Protein AF-A0A7C4VLM0-F1 (afdb_monomer)

Nearest PDB structures (foldseek):
  3idu-assembly2_B  TM=8.669E-01  e=9.031E-07  Pyrococcus furiosus
  3idu-assembly1_A  TM=8.177E-01  e=2.620E-06  Pyrococcus furiosus
  5ow3-assembly1_C-3  TM=7.613E-01  e=3.244E-04  Arabidopsis thaliana
  6s6z-assembly1_A  TM=7.940E-01  e=7.303E-04  Thermotoga maritima MSB8
  6ncw-assembly1_A  TM=6.729E-01  e=5.019E-03  Eisenbergiella tayi

Radius of gyration: 24.94 Å; Cα contacts (8 Å, |Δi|>4): 341; chains: 1; bounding box: 67×34×84 Å

Sequence (151 aa):
MNANYTLKAVFKSLVHDIAIIRIISPAVINQGSNLSINVTIENQGDFKEIFNLTVYLNTTPIEIKTISLESGALTTLNFIWNTTGFAEGKYVLSAWIAPVLEETEILDNKKSISMEIVTISFEGPFYWRSIEYWVVQFGRKRRAICLVSNY

Foldseek 3Di:
DDDDDDDDDDDDDFAWDKFFPDKDWDQEDEAQDKTKIKTKMFGQTQAWDWWKKWKDWANHTFDIDIDIAGHGDMDIDIDIGGRYPPDWDKIKIKIAIDDDPRHDPRPRNMDIDMHTYWHWDWPDWDDDPNWTWIWIDTHPDDTDIDTDDDD

Mean predicted aligned error: 8.73 Å

Structure (mmCIF, N/CA/C/O backbone):
data_AF-A0A7C4VLM0-F1
#
_entry.id   AF-A0A7C4VLM0-F1
#
loop_
_atom_site.group_PDB
_atom_site.id
_atom_site.type_symbol
_atom_site.label_atom_id
_atom_site.label_alt_id
_atom_site.label_comp_id
_atom_site.label_asym_id
_atom_site.label_entity_id
_atom_site.label_seq_id
_atom_site.pdbx_PDB_ins_code
_atom_site.Cartn_x
_atom_site.Cartn_y
_atom_site.Cartn_z
_atom_site.occupancy
_atom_site.B_iso_or_equiv
_atom_site.auth_seq_id
_atom_site.auth_comp_id
_atom_site.auth_asym_id
_atom_site.auth_atom_id
_atom_site.pdbx_PDB_model_num
ATOM 1 N N . MET A 1 1 ? 50.100 -22.817 -36.902 1.00 44.78 1 MET A N 1
ATOM 2 C CA . MET A 1 1 ? 49.194 -23.184 -35.794 1.00 44.78 1 MET A CA 1
ATOM 3 C C . MET A 1 1 ? 48.183 -22.062 -35.684 1.00 44.78 1 MET A C 1
ATOM 5 O O . MET A 1 1 ? 48.571 -20.969 -35.299 1.00 44.78 1 MET A O 1
ATOM 9 N N . ASN A 1 2 ? 46.942 -22.287 -36.108 1.00 49.34 2 ASN A N 1
ATOM 10 C CA . ASN A 1 2 ? 45.917 -21.244 -36.096 1.00 49.34 2 ASN A CA 1
ATOM 11 C C . ASN A 1 2 ? 45.058 -21.484 -34.858 1.00 49.34 2 ASN A C 1
ATOM 13 O O . ASN A 1 2 ? 44.352 -22.488 -34.783 1.00 49.34 2 ASN A O 1
ATOM 17 N N . ALA A 1 3 ? 45.198 -20.620 -33.856 1.00 59.59 3 ALA A N 1
ATOM 18 C CA . ALA A 1 3 ? 44.355 -20.670 -32.674 1.00 59.59 3 ALA A CA 1
ATOM 19 C C . ALA A 1 3 ? 42.939 -20.231 -33.072 1.00 59.59 3 ALA A C 1
ATOM 21 O O . ALA A 1 3 ? 42.726 -19.091 -33.480 1.00 59.59 3 ALA A O 1
ATOM 22 N N . ASN A 1 4 ? 41.981 -21.151 -32.982 1.00 62.91 4 ASN A N 1
ATOM 23 C CA . ASN A 1 4 ? 40.568 -20.828 -33.112 1.00 62.91 4 ASN A CA 1
ATOM 24 C C . ASN A 1 4 ? 40.095 -20.228 -31.787 1.00 62.91 4 ASN A C 1
ATOM 26 O O . ASN A 1 4 ? 40.040 -20.923 -30.774 1.00 62.91 4 ASN A O 1
ATOM 30 N N . TYR A 1 5 ? 39.747 -18.944 -31.799 1.00 69.94 5 TYR A N 1
ATOM 31 C CA . TYR A 1 5 ? 39.105 -18.281 -30.670 1.00 69.94 5 TYR A CA 1
ATOM 32 C C . TYR A 1 5 ? 37.591 -18.319 -30.870 1.00 69.94 5 TYR A C 1
ATOM 34 O O . TYR A 1 5 ? 37.068 -17.763 -31.833 1.00 69.94 5 TYR A O 1
ATOM 42 N N . THR A 1 6 ? 36.871 -18.972 -29.962 1.00 67.50 6 THR A N 1
ATOM 43 C CA . THR A 1 6 ? 35.408 -18.899 -29.908 1.00 67.50 6 THR A CA 1
ATOM 44 C C . THR A 1 6 ? 34.998 -17.680 -29.094 1.00 67.50 6 THR A C 1
ATOM 46 O O . THR A 1 6 ? 35.240 -17.625 -27.888 1.00 67.50 6 THR A O 1
ATOM 49 N N . LEU A 1 7 ? 34.370 -16.704 -29.747 1.00 71.25 7 LEU A N 1
ATOM 50 C CA . LEU A 1 7 ? 33.780 -15.544 -29.087 1.00 71.25 7 LEU A CA 1
ATOM 51 C C . LEU A 1 7 ? 32.445 -15.957 -28.457 1.00 71.25 7 LEU A C 1
ATOM 53 O O . LEU A 1 7 ? 31.522 -16.370 -29.157 1.00 71.25 7 LEU A O 1
ATOM 57 N N . LYS A 1 8 ? 32.339 -15.859 -27.131 1.00 75.94 8 LYS A N 1
ATOM 58 C CA . LYS A 1 8 ? 31.080 -16.058 -26.409 1.00 75.94 8 LYS A CA 1
ATOM 59 C C . LYS A 1 8 ? 30.443 -14.691 -26.171 1.00 75.94 8 LYS A C 1
ATOM 61 O O . LYS A 1 8 ? 30.877 -13.960 -25.287 1.00 75.94 8 LYS A O 1
ATOM 66 N N . ALA A 1 9 ? 29.437 -14.343 -26.968 1.00 76.12 9 ALA A N 1
ATOM 67 C CA . ALA A 1 9 ? 28.595 -13.187 -26.683 1.00 76.12 9 ALA A CA 1
ATOM 68 C C . ALA A 1 9 ? 27.600 -13.553 -25.572 1.00 76.12 9 ALA A C 1
ATOM 70 O O . ALA A 1 9 ? 26.929 -14.582 -25.651 1.00 76.12 9 ALA A O 1
ATOM 71 N N . VAL A 1 10 ? 27.524 -12.726 -24.530 1.00 78.69 10 VAL A N 1
ATOM 72 C CA . VAL A 1 10 ? 26.489 -12.803 -23.492 1.00 78.69 10 VAL A CA 1
ATOM 73 C C . VAL A 1 10 ? 25.613 -11.570 -23.663 1.00 78.69 10 VAL A C 1
ATOM 75 O O . VAL A 1 10 ? 26.093 -10.452 -23.498 1.00 78.69 10 VAL A O 1
ATOM 78 N N . PHE A 1 11 ? 24.351 -11.768 -24.031 1.00 79.06 11 PHE A N 1
ATOM 79 C CA . PHE A 1 11 ? 23.376 -10.685 -24.131 1.00 79.06 11 PHE A CA 1
ATOM 80 C C . PHE A 1 11 ? 22.641 -10.574 -22.794 1.00 79.06 11 PHE A C 1
ATOM 82 O O . PHE A 1 11 ? 22.027 -11.544 -22.349 1.00 79.06 11 PHE A O 1
ATOM 89 N N . LYS A 1 12 ? 22.731 -9.411 -22.140 1.00 85.31 12 LYS A N 1
ATOM 90 C CA . LYS A 1 12 ? 21.884 -9.077 -20.991 1.00 85.31 12 LYS A CA 1
ATOM 91 C C . LYS A 1 12 ? 20.545 -8.584 -21.542 1.00 85.31 12 LYS A C 1
ATOM 93 O O . LYS A 1 12 ? 20.535 -7.614 -22.297 1.00 85.31 12 LYS A O 1
ATOM 98 N N . SER A 1 13 ? 19.448 -9.251 -21.191 1.00 88.44 13 SER A N 1
ATOM 99 C CA . SER A 1 13 ? 18.110 -8.706 -21.440 1.00 88.44 13 SER A CA 1
ATOM 100 C C . SER A 1 13 ? 17.868 -7.573 -20.456 1.00 88.44 13 SER A C 1
ATOM 102 O O . SER A 1 13 ? 18.118 -7.759 -19.266 1.00 88.44 13 SER A O 1
ATOM 104 N N . LEU A 1 14 ? 17.421 -6.424 -20.953 1.00 93.62 14 LEU A N 1
ATOM 105 C CA . LEU A 1 14 ? 16.955 -5.342 -20.095 1.00 93.62 14 LEU A CA 1
ATOM 106 C C . LEU A 1 14 ? 15.504 -5.614 -19.713 1.00 93.62 14 LEU A C 1
ATOM 108 O O . LEU A 1 14 ? 14.754 -6.143 -20.538 1.00 93.62 14 LEU A O 1
ATOM 112 N N . VAL A 1 15 ? 15.136 -5.294 -18.478 1.00 95.62 15 VAL A N 1
ATOM 113 C CA . VAL A 1 15 ? 13.798 -5.581 -17.945 1.00 95.62 15 VAL A CA 1
ATOM 114 C C . VAL A 1 15 ? 13.169 -4.349 -17.306 1.00 95.62 15 VAL A C 1
ATOM 116 O O . VAL A 1 15 ? 13.864 -3.484 -16.771 1.00 95.62 15 VAL A O 1
ATOM 119 N N . HIS A 1 16 ? 11.844 -4.283 -17.373 1.00 97.06 16 HIS A N 1
ATOM 120 C CA . HIS A 1 16 ? 11.019 -3.345 -16.621 1.00 97.06 16 HIS A CA 1
ATOM 121 C C . HIS A 1 16 ? 10.471 -4.068 -15.391 1.00 97.06 16 HIS A C 1
ATOM 123 O O . HIS A 1 16 ? 9.967 -5.182 -15.542 1.00 97.06 16 HIS A O 1
ATOM 129 N N . ASP A 1 17 ? 10.599 -3.460 -14.210 1.00 97.81 17 ASP A N 1
ATOM 130 C CA . ASP A 1 17 ? 10.179 -4.074 -12.944 1.00 97.81 17 ASP A CA 1
ATOM 131 C C . ASP A 1 17 ? 10.038 -3.018 -11.827 1.00 97.81 17 ASP A C 1
ATOM 133 O O . ASP A 1 17 ? 11.012 -2.362 -11.436 1.00 97.81 17 ASP A O 1
ATOM 137 N N . ILE A 1 18 ? 8.810 -2.842 -11.332 1.00 98.25 18 ILE A N 1
ATOM 138 C CA . ILE A 1 18 ? 8.438 -1.985 -10.209 1.00 98.25 18 ILE A CA 1
ATOM 139 C C . ILE A 1 18 ? 7.779 -2.812 -9.103 1.00 98.25 18 ILE A C 1
ATOM 141 O O . ILE A 1 18 ? 6.609 -3.194 -9.176 1.00 98.25 18 ILE A O 1
ATOM 145 N N . ALA A 1 19 ? 8.474 -2.893 -7.972 1.00 98.25 19 ALA A N 1
ATOM 146 C CA . ALA A 1 19 ? 8.070 -3.700 -6.835 1.00 98.25 19 ALA A CA 1
ATOM 147 C C . ALA A 1 19 ? 7.606 -2.852 -5.639 1.00 98.25 19 ALA A C 1
ATOM 149 O O . ALA A 1 19 ? 8.236 -1.867 -5.230 1.00 98.25 19 ALA A O 1
ATOM 150 N N . ILE A 1 20 ? 6.527 -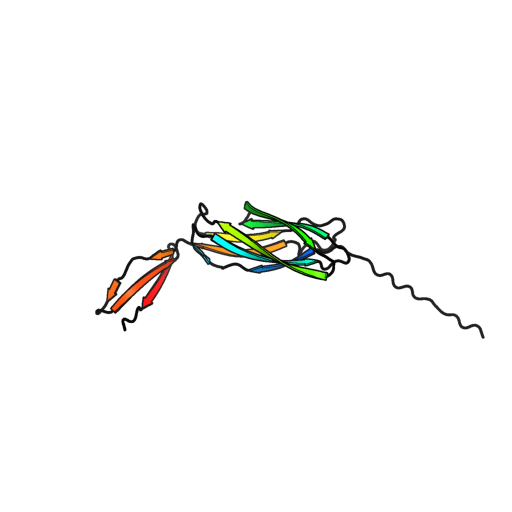3.281 -4.975 1.00 98.56 20 ILE A N 1
ATOM 151 C CA . ILE A 1 20 ? 6.116 -2.753 -3.668 1.00 98.56 20 ILE A CA 1
ATOM 152 C C . ILE A 1 20 ? 6.791 -3.559 -2.556 1.00 98.56 20 ILE A C 1
ATOM 154 O O . ILE A 1 20 ? 6.362 -4.647 -2.159 1.00 98.56 20 ILE A O 1
ATOM 158 N N . ILE A 1 21 ? 7.814 -2.966 -1.948 1.00 98.38 21 ILE A N 1
ATOM 159 C CA . ILE A 1 21 ? 8.643 -3.629 -0.940 1.00 98.38 21 ILE A CA 1
ATOM 160 C C . ILE A 1 21 ? 7.932 -3.754 0.405 1.00 98.38 21 ILE A C 1
ATOM 162 O O . ILE A 1 21 ? 7.989 -4.811 1.038 1.00 98.38 21 ILE A O 1
ATOM 166 N N . ARG A 1 22 ? 7.242 -2.712 0.882 1.00 97.94 22 ARG A N 1
ATOM 167 C CA . ARG A 1 22 ? 6.485 -2.786 2.148 1.00 97.94 22 ARG A CA 1
ATOM 168 C C . ARG A 1 22 ? 5.418 -1.706 2.264 1.00 97.94 22 ARG A C 1
ATOM 170 O O . ARG A 1 22 ? 5.536 -0.635 1.680 1.00 97.94 22 ARG A O 1
ATOM 177 N N . ILE A 1 23 ? 4.438 -1.983 3.117 1.00 98.38 23 ILE A N 1
ATOM 178 C CA . ILE A 1 23 ? 3.490 -1.000 3.640 1.00 98.38 23 ILE A CA 1
ATOM 179 C C . ILE A 1 23 ? 3.676 -0.961 5.158 1.00 98.38 23 ILE A C 1
ATOM 181 O O . ILE A 1 23 ? 3.703 -2.010 5.802 1.00 98.38 23 ILE A O 1
ATOM 185 N N . ILE A 1 24 ? 3.817 0.235 5.724 1.00 97.75 24 ILE A N 1
ATOM 186 C CA . ILE A 1 24 ? 3.879 0.475 7.165 1.00 97.75 24 ILE A CA 1
ATOM 187 C C . ILE A 1 24 ? 2.693 1.357 7.550 1.00 97.75 24 ILE A C 1
ATOM 189 O O . ILE A 1 24 ? 2.583 2.496 7.096 1.00 97.75 24 ILE A O 1
ATOM 193 N N . SER A 1 25 ? 1.837 0.837 8.425 1.00 95.81 25 SER A N 1
ATOM 194 C CA . SER A 1 25 ? 0.769 1.584 9.086 1.00 95.81 25 SER A CA 1
ATOM 195 C C . SER A 1 25 ? 0.507 1.008 10.485 1.00 95.81 25 SER A C 1
ATOM 197 O O . SER A 1 25 ? 0.822 -0.158 10.743 1.00 95.81 25 SER A O 1
ATOM 199 N N . PRO A 1 26 ? -0.103 1.782 11.396 1.00 92.44 26 PRO A N 1
ATOM 200 C CA . PRO A 1 26 ? -0.723 1.247 12.603 1.00 92.44 26 PRO A CA 1
ATOM 201 C C . PRO A 1 26 ? -1.702 0.106 12.292 1.00 92.44 26 PRO A C 1
ATOM 203 O O . PRO A 1 26 ? -2.490 0.192 11.350 1.00 92.44 26 PRO A O 1
ATOM 206 N N . ALA A 1 27 ? -1.666 -0.953 13.106 1.00 90.75 27 ALA A N 1
ATOM 207 C CA . ALA A 1 27 ? -2.575 -2.095 12.976 1.00 90.75 27 ALA A CA 1
ATOM 208 C C . ALA A 1 27 ? -3.989 -1.791 13.500 1.00 90.75 27 ALA A C 1
ATOM 210 O O . ALA A 1 27 ? -4.957 -2.403 13.057 1.00 90.75 27 ALA A O 1
ATOM 211 N N . VAL A 1 28 ? -4.106 -0.854 14.443 1.00 89.94 28 VAL A N 1
ATOM 212 C CA . VAL A 1 28 ? -5.373 -0.399 15.024 1.00 89.94 28 VAL A CA 1
ATOM 213 C C . VAL A 1 28 ? -5.392 1.124 14.980 1.00 89.94 28 VAL A C 1
ATOM 215 O O . VAL A 1 28 ? -4.424 1.755 15.406 1.00 89.94 28 VAL A O 1
ATOM 218 N N . ILE A 1 29 ? -6.474 1.707 14.467 1.00 90.69 29 ILE A N 1
ATOM 219 C CA . ILE A 1 29 ? -6.640 3.157 14.338 1.00 90.69 29 ILE A CA 1
ATOM 220 C C . ILE A 1 29 ? -7.966 3.612 14.942 1.00 90.69 29 ILE A C 1
ATOM 222 O O . ILE A 1 29 ? -8.964 2.892 14.888 1.00 90.69 29 ILE A O 1
ATOM 226 N N . ASN A 1 30 ? -7.972 4.817 15.512 1.00 89.75 30 ASN A N 1
ATOM 227 C CA . ASN A 1 30 ? -9.195 5.426 16.010 1.00 89.75 30 ASN A CA 1
ATOM 228 C C . ASN A 1 30 ? 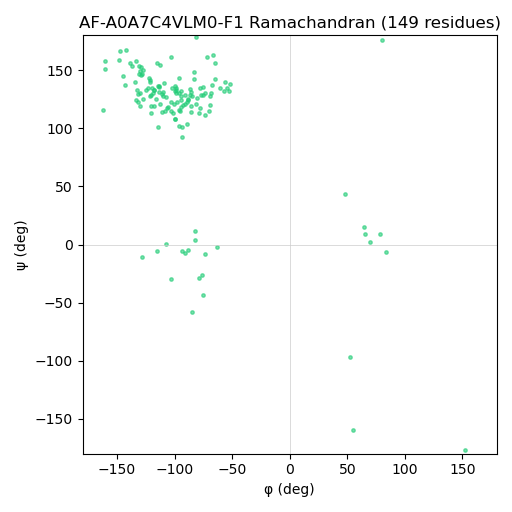-10.021 5.998 14.852 1.00 89.75 30 ASN A C 1
ATOM 230 O O . ASN A 1 30 ? -9.478 6.705 13.998 1.00 89.75 30 ASN A O 1
ATOM 234 N N . GLN A 1 31 ? -11.325 5.745 14.855 1.00 92.75 31 GLN A N 1
ATOM 235 C CA . GLN A 1 31 ? -12.259 6.380 13.931 1.00 92.75 31 GLN A CA 1
ATOM 236 C C . GLN A 1 31 ? -12.170 7.914 14.040 1.00 92.75 31 GLN A C 1
ATOM 238 O O . GLN A 1 31 ? -12.047 8.468 15.132 1.00 92.75 31 GLN A O 1
ATOM 243 N N . GLY A 1 32 ? -12.232 8.610 12.903 1.00 91.06 32 GLY A N 1
ATOM 244 C CA . GLY A 1 32 ? -12.203 10.078 12.853 1.00 91.06 32 GLY A CA 1
ATOM 245 C C . GLY A 1 32 ? -10.815 10.707 13.021 1.00 91.06 32 GLY A C 1
ATOM 246 O O . GLY A 1 32 ? -10.708 11.922 13.158 1.00 91.06 32 GLY A O 1
ATOM 247 N N . SER A 1 33 ? -9.752 9.900 13.008 1.00 90.56 33 SER A N 1
ATOM 248 C CA . SER A 1 33 ? -8.364 10.373 13.055 1.00 90.56 33 SER A CA 1
ATOM 249 C C . SER A 1 33 ? -7.678 10.316 11.686 1.00 90.56 33 SER A C 1
ATOM 251 O O . SER A 1 33 ? -8.116 9.595 10.782 1.00 90.56 33 SER A O 1
ATOM 253 N N . ASN A 1 34 ? -6.584 11.070 11.546 1.00 93.94 34 ASN A N 1
ATOM 254 C CA . ASN A 1 34 ? -5.716 11.014 10.374 1.00 93.94 34 ASN A CA 1
ATOM 255 C C . ASN A 1 34 ? -4.641 9.940 10.571 1.00 93.94 34 ASN A C 1
ATOM 257 O O . ASN A 1 34 ? -3.871 9.985 11.532 1.00 93.94 34 ASN A O 1
ATOM 261 N N . LEU A 1 35 ? -4.571 9.000 9.634 1.00 94.06 35 LEU A N 1
ATOM 262 C CA . LEU A 1 35 ? -3.597 7.923 9.585 1.00 94.06 35 LEU A CA 1
ATOM 263 C C . LEU A 1 35 ? -2.460 8.265 8.624 1.00 94.06 35 LEU A C 1
ATOM 265 O O . LEU A 1 35 ? -2.711 8.682 7.498 1.00 94.06 35 LEU A O 1
ATOM 269 N N . SER A 1 36 ? -1.224 8.023 9.056 1.00 96.44 36 SER A N 1
ATOM 270 C CA . SER A 1 36 ? -0.035 8.058 8.200 1.00 96.44 36 SER A CA 1
ATOM 271 C C . SER A 1 36 ? 0.283 6.647 7.698 1.00 96.44 36 SER A C 1
ATOM 273 O O . SER A 1 36 ? 0.416 5.718 8.501 1.00 96.44 36 SER A O 1
ATOM 275 N N . ILE A 1 37 ? 0.370 6.483 6.379 1.00 97.94 37 ILE A N 1
ATOM 276 C CA . ILE A 1 37 ? 0.664 5.221 5.695 1.00 97.94 37 ILE A CA 1
ATOM 277 C C . ILE A 1 37 ? 1.930 5.423 4.870 1.00 97.94 37 ILE A C 1
ATOM 279 O O . ILE A 1 37 ? 1.945 6.218 3.934 1.00 97.94 37 ILE A O 1
ATOM 283 N N . ASN A 1 38 ? 2.972 4.653 5.168 1.00 98.38 38 ASN A N 1
ATOM 284 C CA . ASN A 1 38 ? 4.217 4.686 4.410 1.00 98.38 38 ASN A CA 1
ATOM 285 C C . ASN A 1 38 ? 4.296 3.478 3.478 1.00 98.38 38 ASN A C 1
ATOM 287 O O . ASN A 1 38 ? 4.260 2.336 3.937 1.00 98.38 38 ASN A O 1
ATOM 291 N N . VAL A 1 39 ? 4.445 3.725 2.181 1.00 98.56 39 VAL A N 1
ATOM 292 C CA . VAL A 1 39 ? 4.638 2.684 1.168 1.00 98.56 39 VAL A CA 1
ATOM 293 C C . VAL A 1 39 ? 6.042 2.813 0.602 1.00 98.56 39 VAL A C 1
ATOM 295 O O . VAL A 1 39 ? 6.397 3.862 0.069 1.00 98.56 39 VAL A O 1
ATOM 298 N N . THR A 1 40 ? 6.841 1.758 0.729 1.00 98.56 40 THR A N 1
ATOM 299 C CA . THR A 1 40 ? 8.166 1.682 0.109 1.00 98.56 40 THR A CA 1
ATOM 300 C C . THR A 1 40 ? 8.059 0.931 -1.203 1.00 98.56 40 THR A C 1
ATOM 302 O O . THR A 1 40 ? 7.512 -0.173 -1.240 1.00 98.56 40 THR A O 1
ATOM 305 N N . ILE A 1 41 ? 8.619 1.530 -2.241 1.00 98.31 41 ILE A N 1
ATOM 306 C CA . ILE A 1 41 ? 8.646 1.029 -3.609 1.00 98.31 41 ILE A CA 1
ATOM 307 C C . ILE A 1 41 ? 10.086 1.028 -4.112 1.00 98.31 41 ILE A C 1
ATOM 309 O O . ILE A 1 41 ? 10.893 1.864 -3.693 1.00 98.31 41 ILE A O 1
ATOM 313 N N . GLU A 1 42 ? 10.393 0.101 -5.002 1.00 98.44 42 GLU A N 1
ATOM 314 C CA . GLU A 1 42 ? 11.702 -0.053 -5.625 1.00 98.44 42 GLU A CA 1
ATOM 315 C C . GLU A 1 42 ? 11.518 -0.258 -7.125 1.00 98.44 42 GLU A C 1
ATOM 317 O O . GLU A 1 42 ? 10.591 -0.944 -7.548 1.00 98.44 42 GLU A O 1
ATOM 322 N N . ASN A 1 43 ? 12.389 0.360 -7.915 1.00 98.31 43 ASN A N 1
ATOM 323 C CA . ASN A 1 43 ? 12.523 0.041 -9.326 1.00 98.31 43 ASN A CA 1
ATOM 324 C C . ASN A 1 43 ? 13.634 -0.999 -9.470 1.00 98.31 43 ASN A C 1
ATOM 326 O O . ASN A 1 43 ? 14.811 -0.657 -9.370 1.00 98.31 43 ASN A O 1
ATOM 330 N N . GLN A 1 44 ? 13.250 -2.260 -9.643 1.00 97.62 44 GLN A N 1
ATOM 331 C CA . GLN A 1 44 ? 14.166 -3.393 -9.787 1.00 97.62 44 GLN A CA 1
ATOM 332 C C . GLN A 1 44 ? 14.577 -3.618 -11.254 1.00 97.62 44 GLN A C 1
ATOM 334 O O . GLN A 1 44 ? 15.467 -4.422 -11.534 1.00 97.62 44 GLN A O 1
ATOM 339 N N . GLY A 1 45 ? 13.992 -2.847 -12.178 1.00 96.56 45 GLY A N 1
ATOM 340 C CA . GLY A 1 45 ? 14.297 -2.871 -13.601 1.00 96.56 45 GLY A CA 1
ATOM 341 C C . GLY A 1 45 ? 15.532 -2.060 -14.002 1.00 96.56 45 GLY A C 1
ATOM 342 O O . GLY A 1 45 ? 16.186 -1.387 -13.203 1.00 96.56 45 GLY A O 1
ATOM 343 N N . ASP A 1 46 ? 15.843 -2.101 -15.297 1.00 96.88 46 ASP A N 1
ATOM 344 C CA . ASP A 1 46 ? 16.997 -1.439 -15.918 1.00 96.88 46 ASP A CA 1
ATOM 345 C C . ASP A 1 46 ? 16.678 -0.037 -16.475 1.00 96.88 46 ASP A C 1
ATOM 347 O O . ASP A 1 46 ? 17.576 0.677 -16.932 1.00 96.88 46 ASP A O 1
ATOM 351 N N . PHE A 1 47 ? 15.408 0.371 -16.448 1.00 97.25 47 PHE A N 1
ATOM 352 C CA . PHE A 1 47 ? 14.934 1.629 -17.020 1.00 97.25 47 PHE A CA 1
ATOM 353 C C . PHE A 1 47 ? 14.399 2.572 -15.952 1.00 97.25 47 PHE A C 1
ATOM 355 O O . PHE A 1 47 ? 13.986 2.161 -14.874 1.00 97.25 47 PHE A O 1
ATOM 362 N N . LYS A 1 48 ? 14.402 3.869 -16.256 1.00 97.88 48 LYS A N 1
ATOM 363 C CA . LYS A 1 48 ? 13.666 4.854 -15.468 1.00 97.88 48 LYS A CA 1
ATOM 364 C C . LYS A 1 48 ? 12.181 4.732 -15.780 1.00 97.88 48 LYS A C 1
ATOM 366 O O . LYS A 1 48 ? 11.794 4.873 -16.937 1.00 97.88 48 LYS A O 1
ATOM 371 N N . GLU A 1 49 ? 11.366 4.622 -14.739 1.00 98.12 49 GLU A N 1
ATOM 372 C CA . GLU A 1 49 ? 9.920 4.468 -14.877 1.00 98.12 49 GLU A CA 1
ATOM 373 C C . GLU A 1 49 ? 9.143 5.676 -14.364 1.00 98.12 49 GLU A C 1
ATOM 375 O O . GLU A 1 49 ? 9.602 6.430 -13.496 1.00 98.12 49 GLU A O 1
ATOM 380 N N . ILE A 1 50 ? 7.937 5.847 -14.909 1.00 97.75 50 ILE A N 1
ATOM 381 C CA . ILE A 1 50 ? 6.926 6.787 -14.425 1.00 97.75 50 ILE A CA 1
ATOM 382 C C . ILE A 1 50 ? 5.615 6.023 -14.278 1.00 97.75 50 ILE A C 1
ATOM 384 O O . ILE A 1 50 ? 5.075 5.515 -15.256 1.00 97.75 50 ILE A O 1
ATOM 388 N N . PHE A 1 51 ? 5.086 5.965 -13.060 1.00 97.50 51 PHE A N 1
ATOM 389 C CA . PHE A 1 51 ? 3.919 5.143 -12.744 1.00 97.50 51 PHE A CA 1
ATOM 390 C C . PHE A 1 51 ? 3.045 5.774 -11.660 1.00 97.50 51 PHE A C 1
ATOM 392 O O . PHE A 1 51 ? 3.439 6.712 -10.962 1.00 97.50 51 PHE A O 1
ATOM 399 N N . ASN A 1 52 ? 1.831 5.237 -11.524 1.00 97.94 52 ASN A N 1
ATOM 400 C CA . ASN A 1 52 ? 0.857 5.651 -10.521 1.00 97.94 52 ASN A CA 1
ATOM 401 C C . ASN A 1 52 ? 0.766 4.602 -9.414 1.00 97.94 52 ASN A C 1
ATOM 403 O O . ASN A 1 52 ? 0.340 3.474 -9.654 1.00 97.94 52 ASN A O 1
ATOM 407 N N . LEU A 1 53 ? 1.097 5.004 -8.190 1.00 98.19 53 LEU A N 1
ATOM 408 C CA . LEU A 1 53 ? 0.838 4.225 -6.989 1.00 98.19 53 LEU A CA 1
ATOM 409 C C . LEU A 1 53 ? -0.528 4.614 -6.425 1.00 98.19 53 LEU A C 1
ATOM 411 O O . LEU A 1 53 ? -0.740 5.769 -6.056 1.00 98.19 53 LEU A O 1
ATOM 415 N N . THR A 1 54 ? -1.430 3.643 -6.311 1.00 98.38 54 THR A N 1
ATOM 416 C CA . THR A 1 54 ? -2.730 3.828 -5.658 1.00 98.38 54 THR A CA 1
ATOM 417 C C . THR A 1 54 ? -2.784 3.046 -4.356 1.00 98.38 54 THR A C 1
ATOM 419 O O . THR A 1 54 ? -2.499 1.847 -4.328 1.00 98.38 54 THR A O 1
ATOM 422 N N . VAL A 1 55 ? -3.186 3.715 -3.277 1.00 98.19 55 VAL A N 1
ATOM 423 C CA . VAL A 1 55 ? -3.481 3.065 -1.997 1.00 98.19 55 VAL A CA 1
ATOM 424 C C . VAL A 1 55 ? -4.991 2.886 -1.875 1.00 98.19 55 VAL A C 1
ATOM 426 O O . VAL A 1 55 ? -5.753 3.821 -2.1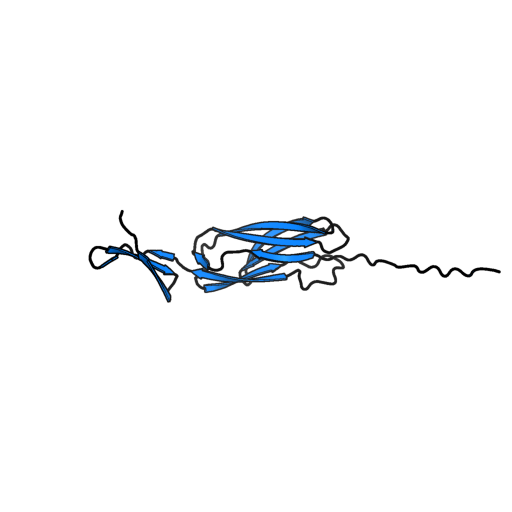06 1.00 98.19 55 VAL A O 1
ATOM 429 N N . TYR A 1 56 ? -5.424 1.688 -1.498 1.00 97.88 56 TYR A N 1
ATOM 430 C CA . TYR A 1 56 ? -6.822 1.310 -1.334 1.00 97.88 56 TYR A CA 1
ATOM 431 C C . TYR A 1 56 ? -7.097 0.812 0.080 1.00 97.88 56 TYR A C 1
ATOM 433 O O . TYR A 1 56 ? -6.310 0.052 0.647 1.00 97.88 56 TYR A O 1
ATOM 441 N N . LEU A 1 57 ? -8.276 1.147 0.596 1.00 96.56 57 LEU A N 1
ATOM 442 C CA . LEU A 1 57 ? -8.891 0.463 1.725 1.00 96.56 57 LEU A CA 1
ATOM 443 C C . LEU A 1 57 ? -9.974 -0.484 1.203 1.00 96.56 57 LEU A C 1
ATOM 445 O O . LEU A 1 57 ? -11.001 -0.039 0.693 1.00 96.56 57 LEU A O 1
ATOM 449 N N . ASN A 1 58 ? -9.764 -1.791 1.340 1.00 95.94 58 ASN A N 1
ATOM 450 C CA . ASN A 1 58 ? -10.523 -2.840 0.662 1.00 95.94 58 ASN A CA 1
ATOM 451 C C . ASN A 1 58 ? -10.550 -2.593 -0.857 1.00 95.94 58 ASN A C 1
ATOM 453 O O . ASN A 1 58 ? -9.600 -2.933 -1.555 1.00 95.94 58 ASN A O 1
ATOM 457 N N . THR A 1 59 ? -11.624 -1.980 -1.355 1.00 95.00 59 THR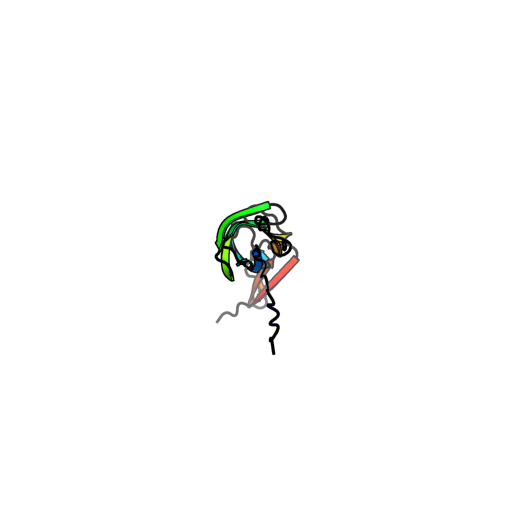 A N 1
ATOM 458 C CA . THR A 1 59 ? -11.830 -1.616 -2.764 1.00 95.00 59 THR A CA 1
ATOM 459 C C . THR A 1 59 ? -11.912 -0.104 -2.988 1.00 95.00 59 THR A C 1
ATOM 461 O O . THR A 1 59 ? -11.974 0.336 -4.132 1.00 95.00 59 THR A O 1
ATOM 464 N N . THR A 1 60 ? -11.909 0.704 -1.925 1.00 95.31 60 THR A N 1
ATOM 465 C CA . THR A 1 60 ? -12.053 2.161 -2.002 1.00 95.31 60 THR A CA 1
ATOM 466 C C . THR A 1 60 ? -10.681 2.818 -2.159 1.00 95.31 60 THR A C 1
ATOM 468 O O . THR A 1 60 ? -9.832 2.618 -1.287 1.00 95.31 60 THR A O 1
ATOM 471 N N . PRO A 1 61 ? -10.430 3.607 -3.220 1.00 96.38 61 PRO A N 1
ATOM 472 C CA . PRO A 1 61 ? -9.174 4.337 -3.364 1.00 96.38 61 PRO A CA 1
ATOM 473 C C . PRO A 1 61 ? -9.079 5.440 -2.304 1.00 96.38 61 PRO A C 1
ATOM 475 O O . PRO A 1 61 ? -10.012 6.220 -2.123 1.00 96.38 61 PRO A O 1
ATOM 478 N N . ILE A 1 62 ? -7.949 5.491 -1.602 1.00 96.00 62 ILE A N 1
ATOM 479 C CA . ILE A 1 62 ? -7.615 6.547 -0.641 1.00 96.00 62 ILE A CA 1
ATOM 480 C C . ILE A 1 62 ? -6.992 7.723 -1.390 1.00 96.00 62 ILE A C 1
ATOM 482 O O . ILE A 1 62 ? -7.485 8.844 -1.322 1.00 96.00 62 ILE A O 1
ATOM 486 N N . GLU A 1 63 ? -5.894 7.462 -2.097 1.00 97.06 63 GLU A N 1
ATOM 487 C CA . GLU A 1 63 ? -5.105 8.479 -2.785 1.00 97.06 63 GLU A CA 1
ATOM 488 C C . GLU A 1 63 ? -4.247 7.811 -3.869 1.00 97.06 63 GLU A C 1
ATOM 490 O O . GLU A 1 63 ? -3.864 6.640 -3.756 1.00 97.06 63 GLU A O 1
ATOM 495 N N . ILE A 1 64 ? -3.953 8.575 -4.921 1.00 97.56 64 ILE A N 1
ATOM 496 C CA . ILE A 1 64 ? -3.081 8.186 -6.030 1.00 97.56 64 ILE A CA 1
ATOM 497 C C . ILE A 1 64 ? -1.912 9.166 -6.070 1.00 97.56 64 ILE A C 1
ATOM 499 O O . ILE A 1 64 ? -2.119 10.377 -6.005 1.00 97.56 64 ILE A O 1
ATOM 503 N N . LYS A 1 65 ? -0.689 8.652 -6.218 1.00 98.06 65 LYS A N 1
ATOM 504 C CA . LYS A 1 65 ? 0.510 9.463 -6.451 1.00 98.06 65 LYS A CA 1
ATOM 505 C C . LYS A 1 65 ? 1.225 9.000 -7.707 1.00 98.06 65 LYS A C 1
ATOM 507 O O . LYS A 1 65 ? 1.455 7.807 -7.881 1.00 98.06 65 LYS A O 1
ATOM 512 N N . THR A 1 66 ? 1.597 9.954 -8.551 1.00 97.88 66 THR A N 1
ATOM 513 C CA . THR A 1 66 ? 2.463 9.723 -9.711 1.00 97.88 66 THR A CA 1
ATOM 514 C C . THR A 1 66 ? 3.910 9.927 -9.297 1.00 97.88 66 THR A C 1
ATOM 516 O O . THR A 1 66 ? 4.243 10.953 -8.701 1.00 97.88 66 THR A O 1
ATOM 519 N N . ILE A 1 67 ? 4.767 8.954 -9.592 1.00 96.56 67 ILE A N 1
ATOM 520 C CA . ILE A 1 67 ? 6.178 8.952 -9.197 1.00 96.56 67 ILE A CA 1
ATOM 521 C C . ILE A 1 67 ? 7.032 8.638 -10.412 1.00 96.56 67 ILE A C 1
ATOM 523 O O . ILE A 1 67 ? 6.626 7.865 -11.276 1.00 96.56 67 ILE A O 1
ATOM 527 N N . SER A 1 68 ? 8.223 9.232 -10.453 1.00 97.75 68 SER A N 1
ATOM 528 C CA . SER A 1 68 ? 9.290 8.801 -11.344 1.00 97.75 68 SER A CA 1
ATOM 529 C C . SER A 1 68 ? 10.445 8.252 -10.521 1.00 97.75 68 SER A C 1
ATOM 531 O O . SER A 1 68 ? 10.856 8.893 -9.550 1.00 97.75 68 SER A O 1
ATOM 533 N N . LEU A 1 69 ? 10.944 7.076 -10.891 1.00 98.00 69 LEU A N 1
ATOM 534 C CA . LEU A 1 69 ? 11.981 6.373 -10.145 1.00 98.00 69 LEU A CA 1
ATOM 535 C C . LEU A 1 69 ? 13.059 5.878 -11.112 1.00 98.00 69 LEU A C 1
ATOM 537 O O . LEU A 1 69 ? 12.759 5.189 -12.086 1.00 98.00 69 LEU A O 1
ATOM 541 N N . GLU A 1 70 ? 14.309 6.266 -10.858 1.00 98.50 70 GLU A N 1
ATOM 542 C CA . GLU A 1 70 ? 15.466 5.774 -11.617 1.00 98.50 70 GLU A CA 1
ATOM 543 C C . GLU A 1 70 ? 15.656 4.265 -11.390 1.00 98.50 70 GLU A C 1
ATOM 545 O O . GLU A 1 70 ? 15.227 3.733 -10.364 1.00 98.50 70 GLU A O 1
ATOM 550 N N . SER A 1 71 ? 16.311 3.585 -12.331 1.00 97.94 71 SER A N 1
ATOM 551 C CA . SER A 1 71 ? 16.660 2.164 -12.200 1.00 97.94 71 SER A CA 1
ATOM 552 C C . SER A 1 71 ? 17.454 1.902 -10.914 1.00 97.94 71 SER A C 1
ATOM 554 O O . SER A 1 71 ? 18.360 2.662 -10.559 1.00 97.94 71 SER A O 1
ATOM 556 N N . GLY A 1 72 ? 17.083 0.843 -10.193 1.00 96.94 72 GLY A N 1
ATOM 557 C CA . GLY A 1 72 ? 17.686 0.445 -8.919 1.00 96.94 72 GLY A CA 1
ATOM 558 C C . GLY A 1 72 ? 17.384 1.378 -7.742 1.00 96.94 72 GLY A C 1
ATOM 559 O O . GLY A 1 72 ? 17.916 1.173 -6.649 1.00 96.94 72 GLY A O 1
ATOM 560 N N . ALA A 1 73 ? 16.584 2.434 -7.930 1.00 98.38 73 ALA A N 1
ATOM 561 C CA . ALA A 1 73 ? 16.265 3.365 -6.857 1.00 98.38 73 ALA A CA 1
ATOM 562 C C . ALA A 1 73 ? 15.108 2.855 -5.987 1.00 98.38 73 ALA A C 1
ATOM 564 O O . ALA A 1 73 ? 14.162 2.224 -6.456 1.00 98.38 73 ALA A O 1
ATOM 565 N N . LEU A 1 74 ? 15.160 3.215 -4.703 1.00 97.94 74 LEU A N 1
ATOM 566 C CA . LEU A 1 74 ? 14.147 2.901 -3.701 1.00 97.94 74 LEU A CA 1
ATOM 567 C C . LEU A 1 74 ? 13.646 4.197 -3.069 1.00 97.94 74 LEU A C 1
ATOM 569 O O . LEU A 1 74 ? 14.432 5.069 -2.696 1.00 97.94 74 LEU A O 1
ATOM 573 N N . THR A 1 75 ? 12.330 4.324 -2.917 1.00 98.25 75 THR A N 1
ATOM 574 C CA . THR A 1 75 ? 11.719 5.486 -2.265 1.00 98.25 75 THR A CA 1
ATOM 575 C C . THR A 1 75 ? 10.574 5.078 -1.349 1.00 98.25 75 THR A C 1
ATOM 577 O O . THR A 1 75 ? 9.988 4.006 -1.485 1.00 98.25 75 THR A O 1
ATOM 580 N N . THR A 1 76 ? 10.270 5.926 -0.369 1.00 98.31 76 THR A N 1
ATOM 581 C CA . THR A 1 76 ? 9.131 5.742 0.535 1.00 98.31 76 THR A CA 1
ATOM 582 C C . THR A 1 76 ? 8.208 6.940 0.443 1.00 98.31 76 THR A C 1
ATOM 584 O O . THR A 1 76 ? 8.629 8.083 0.606 1.00 98.31 76 THR A O 1
ATOM 587 N N . LEU A 1 77 ? 6.933 6.661 0.204 1.00 98.00 77 LEU A N 1
ATOM 588 C CA . LEU A 1 77 ? 5.892 7.660 0.041 1.00 98.00 77 LEU A CA 1
ATOM 589 C C . LEU A 1 77 ? 4.958 7.615 1.236 1.00 98.00 77 LEU A C 1
ATOM 591 O O . LEU A 1 77 ? 4.481 6.549 1.619 1.00 98.00 77 LEU A O 1
ATOM 595 N N . ASN A 1 78 ? 4.692 8.790 1.792 1.00 97.88 78 ASN A N 1
ATOM 596 C CA . ASN A 1 78 ? 3.740 8.961 2.875 1.00 97.88 78 ASN A CA 1
ATOM 597 C C . ASN A 1 78 ? 2.367 9.353 2.316 1.00 97.88 78 ASN A C 1
ATOM 59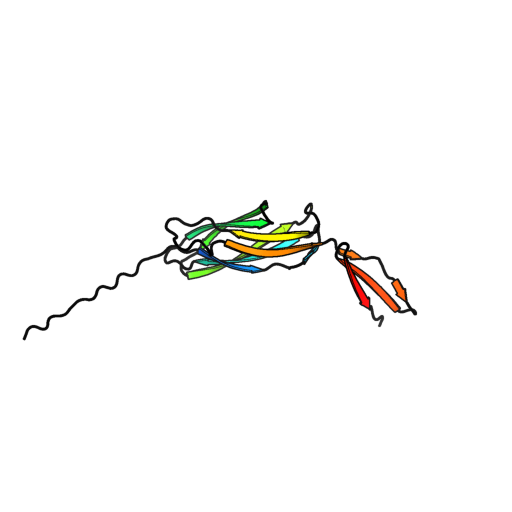9 O O . ASN A 1 78 ? 2.278 10.283 1.512 1.00 97.88 78 ASN A O 1
ATOM 603 N N . PHE A 1 79 ? 1.315 8.685 2.769 1.00 97.56 79 PHE A N 1
ATOM 604 C CA . PHE A 1 79 ? -0.085 8.968 2.478 1.00 97.56 79 PHE A CA 1
ATOM 605 C C . PHE A 1 79 ? -0.806 9.317 3.777 1.00 97.56 79 PHE A C 1
ATOM 607 O O . PHE A 1 79 ? -0.669 8.606 4.774 1.00 97.56 79 PHE A O 1
ATOM 614 N N . ILE A 1 80 ? -1.584 10.401 3.764 1.00 96.31 80 ILE A N 1
ATOM 615 C CA . ILE A 1 80 ? -2.361 10.835 4.928 1.00 96.31 80 ILE A CA 1
ATOM 616 C C . ILE A 1 80 ? -3.831 10.561 4.642 1.00 96.31 80 ILE A C 1
ATOM 618 O O . ILE A 1 80 ? -4.423 11.173 3.758 1.00 96.31 80 ILE A O 1
ATOM 622 N N . TRP A 1 81 ? -4.428 9.662 5.415 1.00 95.50 81 TRP A N 1
ATOM 623 C CA . TRP A 1 81 ? -5.812 9.246 5.230 1.00 95.50 81 TRP A CA 1
ATOM 624 C C . TRP A 1 81 ? -6.682 9.623 6.427 1.00 95.50 81 TRP A C 1
ATOM 626 O O . TRP A 1 81 ? -6.394 9.238 7.557 1.00 95.50 81 TRP A O 1
ATOM 636 N N . ASN A 1 82 ? -7.775 10.347 6.181 1.00 95.44 82 ASN A N 1
ATOM 637 C CA . ASN A 1 82 ? -8.775 10.640 7.202 1.00 95.44 82 ASN A CA 1
ATOM 638 C C . ASN A 1 82 ? -9.800 9.496 7.302 1.00 95.44 82 ASN A C 1
ATOM 640 O O . ASN A 1 82 ? -10.533 9.218 6.355 1.00 95.44 82 ASN A O 1
ATOM 644 N N . THR A 1 83 ? -9.881 8.874 8.478 1.00 94.56 83 THR A N 1
ATOM 645 C CA . THR A 1 83 ? -10.784 7.745 8.771 1.00 94.56 83 THR A CA 1
ATOM 646 C C . THR A 1 83 ? -12.218 8.162 9.124 1.00 94.56 83 THR A C 1
ATOM 648 O O . THR A 1 83 ? -13.049 7.321 9.473 1.00 94.56 83 THR A O 1
ATOM 651 N N . THR A 1 84 ? -12.542 9.456 9.061 1.00 93.56 84 THR A N 1
ATOM 652 C CA . THR A 1 84 ? -13.898 9.967 9.308 1.00 93.56 84 THR A CA 1
ATOM 653 C C . THR A 1 84 ? -14.901 9.315 8.355 1.00 93.56 84 THR A C 1
ATOM 655 O O . THR A 1 84 ? -14.679 9.251 7.150 1.00 93.56 84 THR A O 1
ATOM 658 N N . GLY A 1 85 ? -16.021 8.833 8.897 1.00 90.31 85 GLY A N 1
ATOM 659 C CA . GLY A 1 85 ? -17.095 8.210 8.116 1.00 90.31 85 GLY A CA 1
ATOM 660 C C . GLY A 1 85 ? -16.890 6.726 7.791 1.00 90.31 85 GLY A C 1
ATOM 661 O O . GLY A 1 85 ? -17.822 6.091 7.303 1.00 90.31 85 GLY A O 1
ATOM 662 N N . PHE A 1 86 ? -15.731 6.139 8.106 1.00 92.56 86 PHE A N 1
ATOM 663 C CA . PHE A 1 86 ? -15.523 4.692 8.003 1.00 92.56 86 PHE A CA 1
ATOM 664 C C . PHE A 1 86 ? -15.993 3.994 9.278 1.00 92.56 86 PHE A C 1
ATOM 666 O O . PHE A 1 86 ? -15.658 4.430 10.375 1.00 92.56 86 PHE A O 1
ATOM 673 N N . ALA A 1 87 ? -16.782 2.927 9.146 1.00 92.81 87 ALA A N 1
ATOM 674 C CA . ALA A 1 87 ? -17.289 2.158 10.282 1.00 92.81 87 ALA A CA 1
ATOM 675 C C . ALA A 1 87 ? -16.169 1.423 11.043 1.00 92.81 87 ALA A C 1
ATOM 677 O O . ALA A 1 87 ? -15.073 1.210 10.531 1.00 92.81 87 ALA A O 1
ATOM 678 N N . GLU A 1 88 ? -16.459 0.994 12.271 1.00 91.56 88 GLU A N 1
ATOM 679 C CA . GLU A 1 88 ? -15.570 0.079 12.986 1.00 91.56 88 GLU A CA 1
ATOM 680 C C . GLU A 1 88 ? -15.503 -1.279 12.283 1.00 91.56 88 GLU A C 1
ATOM 682 O O . GLU A 1 88 ? -16.516 -1.809 11.817 1.00 91.56 88 GLU A O 1
ATOM 687 N N . GLY A 1 89 ? -14.319 -1.884 12.266 1.00 91.88 89 GLY A N 1
ATOM 688 C CA . GLY A 1 89 ? -14.144 -3.214 11.705 1.00 91.88 89 GLY A CA 1
ATOM 689 C C . GLY A 1 89 ? -12.749 -3.481 11.174 1.00 91.88 89 GLY A C 1
ATOM 690 O O . GLY A 1 89 ? -11.842 -2.655 11.270 1.00 91.88 89 GLY A O 1
ATOM 691 N N . LYS A 1 90 ? -12.589 -4.675 10.604 1.00 94.94 90 LYS A N 1
ATOM 692 C CA . LYS A 1 90 ? -11.353 -5.100 9.950 1.00 94.94 90 LYS A CA 1
ATOM 693 C C . LYS A 1 90 ? -11.351 -4.657 8.496 1.00 94.94 90 LYS A C 1
ATOM 695 O O . LYS A 1 90 ? -12.320 -4.886 7.774 1.00 94.94 90 LYS A O 1
ATOM 700 N N . TYR A 1 91 ? -10.230 -4.096 8.078 1.00 96.25 91 TYR A N 1
ATOM 701 C CA . TYR A 1 91 ? -9.993 -3.616 6.729 1.00 96.25 91 TYR A CA 1
ATOM 702 C C . TYR A 1 91 ? -8.687 -4.186 6.187 1.00 96.25 91 TYR A C 1
ATOM 704 O O . TYR A 1 91 ? -7.753 -4.487 6.935 1.00 96.25 91 TYR A O 1
ATOM 712 N N . VAL A 1 92 ? -8.623 -4.317 4.869 1.00 97.94 92 VAL A N 1
ATOM 713 C CA . VAL A 1 92 ? -7.407 -4.647 4.134 1.00 97.94 92 VAL A CA 1
ATOM 714 C C . VAL A 1 92 ? -6.892 -3.363 3.508 1.00 97.94 92 VAL A C 1
ATOM 716 O O . VAL A 1 92 ? -7.542 -2.788 2.641 1.00 97.94 92 VAL A O 1
ATOM 719 N N . LEU A 1 93 ? -5.724 -2.909 3.941 1.00 98.12 93 LEU A N 1
ATOM 720 C CA . LEU A 1 93 ? -5.022 -1.818 3.285 1.00 98.12 93 LEU A CA 1
ATOM 721 C C . LEU A 1 93 ? -4.147 -2.417 2.188 1.00 98.12 93 LEU A C 1
ATOM 723 O O . LEU A 1 93 ? -3.341 -3.306 2.461 1.00 98.12 93 LEU A O 1
ATOM 727 N N . SER A 1 94 ? -4.299 -1.949 0.955 1.00 98.19 94 SER A N 1
ATOM 728 C CA . SER A 1 94 ? -3.498 -2.424 -0.169 1.00 98.19 94 SER A CA 1
ATOM 729 C C . SER A 1 94 ? -2.873 -1.275 -0.937 1.00 98.19 94 SER A C 1
ATOM 731 O O . SER A 1 94 ? -3.446 -0.198 -1.048 1.00 98.19 94 SER A O 1
ATOM 733 N N . ALA A 1 95 ? -1.674 -1.513 -1.442 1.00 98.50 95 ALA A N 1
ATOM 734 C CA . ALA A 1 95 ? -0.988 -0.629 -2.360 1.00 98.50 95 ALA A CA 1
ATOM 735 C C . ALA A 1 95 ? -0.873 -1.366 -3.692 1.00 98.50 95 ALA A C 1
ATOM 737 O O . ALA A 1 95 ? -0.605 -2.572 -3.706 1.00 98.50 95 ALA A O 1
ATOM 738 N N . T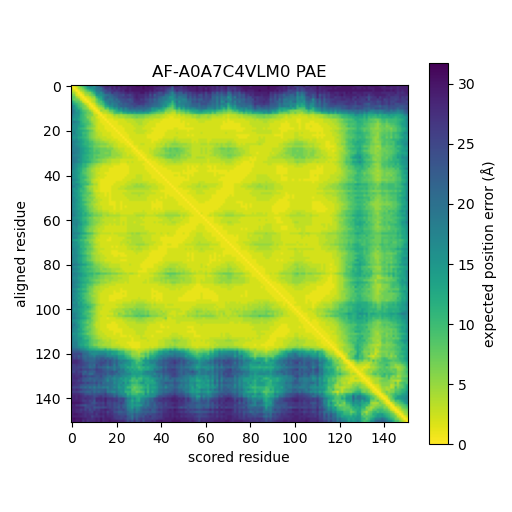RP A 1 96 ? -1.133 -0.659 -4.783 1.00 98.44 96 TRP A N 1
ATOM 739 C CA . TRP A 1 96 ? -1.142 -1.233 -6.117 1.00 98.44 96 TRP A CA 1
ATOM 740 C C . TRP A 1 96 ? -0.579 -0.251 -7.137 1.00 98.44 96 TRP A C 1
ATOM 742 O O . TRP A 1 96 ? -0.905 0.940 -7.116 1.00 98.44 96 TRP A O 1
ATOM 752 N N . ILE A 1 97 ? 0.243 -0.786 -8.027 1.00 98.06 97 ILE A N 1
ATOM 753 C CA . ILE A 1 97 ? 0.820 -0.107 -9.178 1.00 98.06 97 ILE A CA 1
ATOM 754 C C . ILE A 1 97 ? 0.312 -0.848 -10.415 1.00 98.06 97 ILE A C 1
ATOM 756 O O . ILE A 1 97 ? 0.275 -2.079 -10.448 1.00 98.06 97 ILE A O 1
ATOM 760 N N . ALA A 1 98 ? -0.164 -0.097 -11.404 1.00 96.00 98 ALA A N 1
ATOM 761 C CA . ALA A 1 98 ? -0.493 -0.687 -12.695 1.00 96.00 98 ALA A CA 1
ATOM 762 C C . ALA A 1 98 ? 0.807 -1.146 -13.369 1.00 96.00 98 ALA A C 1
ATOM 764 O O . ALA A 1 98 ? 1.755 -0.359 -13.339 1.00 96.00 98 ALA A O 1
ATOM 765 N N . PRO A 1 99 ? 0.847 -2.343 -13.987 1.00 95.00 99 PRO A N 1
ATOM 766 C CA . PRO A 1 99 ? 2.052 -2.805 -14.653 1.00 95.00 99 PRO A CA 1
ATOM 767 C C . PRO A 1 99 ? 2.575 -1.774 -15.648 1.00 95.00 99 PRO A C 1
ATOM 769 O O . PRO A 1 99 ? 1.791 -1.227 -16.437 1.00 95.00 99 PRO A O 1
ATOM 772 N N . VAL A 1 100 ? 3.875 -1.495 -15.594 1.00 95.25 100 VAL A N 1
ATOM 773 C CA . VAL A 1 100 ? 4.509 -0.652 -16.610 1.00 95.25 100 VAL A CA 1
ATOM 774 C C . VAL A 1 100 ? 4.603 -1.431 -17.925 1.00 95.25 100 VAL A C 1
ATOM 776 O O . VAL A 1 100 ? 4.426 -2.652 -17.974 1.00 95.25 100 VAL A O 1
ATOM 779 N N . LEU A 1 101 ? 4.786 -0.720 -19.037 1.00 93.94 101 LEU A N 1
ATOM 780 C CA . LEU A 1 101 ? 4.833 -1.366 -20.347 1.00 93.94 101 LEU A CA 1
ATOM 781 C C . LEU A 1 101 ? 5.996 -2.371 -20.384 1.00 93.94 101 LEU A C 1
ATOM 783 O O . LEU A 1 101 ? 7.093 -2.043 -19.954 1.00 93.94 101 LEU A O 1
ATOM 787 N N . GLU A 1 102 ? 5.739 -3.575 -20.900 1.00 93.56 102 GLU A N 1
ATOM 788 C CA . GLU A 1 102 ? 6.731 -4.662 -21.021 1.00 93.56 102 GLU A CA 1
ATOM 789 C C . GLU A 1 102 ? 7.261 -5.241 -19.694 1.00 93.56 102 GLU A C 1
ATOM 791 O O . GLU A 1 102 ? 8.138 -6.103 -19.708 1.00 93.56 102 GLU A O 1
ATOM 796 N N . GLU A 1 103 ? 6.677 -4.869 -18.554 1.00 95.12 103 GLU A N 1
ATOM 797 C CA . GLU A 1 103 ? 6.925 -5.543 -17.280 1.00 95.12 103 GLU A CA 1
ATOM 798 C C . GLU A 1 103 ? 6.322 -6.952 -17.280 1.00 95.12 103 GLU A C 1
ATOM 800 O O . GLU A 1 103 ? 5.142 -7.160 -17.584 1.00 95.12 103 GLU A O 1
ATOM 805 N N . THR A 1 104 ? 7.145 -7.942 -16.939 1.00 92.12 104 THR A N 1
ATOM 806 C CA . THR A 1 104 ? 6.740 -9.355 -16.892 1.00 92.12 104 THR A CA 1
ATOM 807 C C . THR A 1 104 ? 6.513 -9.862 -15.474 1.00 92.12 104 THR A C 1
ATOM 809 O O . THR A 1 104 ? 5.690 -10.757 -15.266 1.00 92.12 104 THR A O 1
ATOM 812 N N . GLU A 1 105 ? 7.225 -9.303 -14.498 1.00 93.31 105 GLU A N 1
ATOM 813 C CA . GLU A 1 105 ? 7.072 -9.628 -13.082 1.00 93.31 105 GLU A CA 1
ATOM 814 C C . GLU A 1 105 ? 6.086 -8.630 -12.471 1.00 93.31 105 GLU A C 1
ATOM 816 O O . GLU A 1 105 ? 6.454 -7.531 -12.116 1.00 93.31 105 GLU A O 1
ATOM 821 N N . ILE A 1 106 ? 4.794 -8.987 -12.448 1.00 96.44 106 ILE A N 1
ATOM 822 C CA . ILE A 1 106 ? 3.710 -8.059 -12.051 1.00 96.44 106 ILE A CA 1
ATOM 823 C C . ILE A 1 106 ? 3.093 -8.365 -10.676 1.00 96.44 106 ILE A C 1
ATOM 825 O O . ILE A 1 106 ? 2.086 -7.772 -10.272 1.00 96.44 106 ILE A O 1
ATOM 829 N N . LEU A 1 107 ? 3.590 -9.402 -9.998 1.00 96.88 107 LEU A N 1
ATOM 830 C CA . LEU A 1 107 ? 2.974 -9.925 -8.773 1.00 96.88 107 LEU A CA 1
ATOM 831 C C . LEU A 1 107 ? 3.309 -9.080 -7.541 1.00 96.88 107 LEU A C 1
ATOM 833 O O . LEU A 1 107 ? 2.517 -9.024 -6.598 1.00 96.88 107 LEU A O 1
ATOM 837 N N . ASP A 1 108 ? 4.462 -8.431 -7.544 1.00 97.38 108 ASP A N 1
ATOM 838 C CA . ASP A 1 108 ? 4.980 -7.555 -6.498 1.00 97.38 108 ASP A CA 1
ATOM 839 C C . ASP A 1 108 ? 4.600 -6.081 -6.689 1.00 97.38 108 ASP A C 1
ATOM 841 O O . ASP A 1 108 ? 4.693 -5.304 -5.735 1.00 97.38 108 ASP A O 1
ATOM 845 N N . ASN A 1 109 ? 3.985 -5.718 -7.816 1.00 98.06 109 ASN A N 1
ATOM 846 C CA . ASN A 1 109 ? 3.270 -4.448 -8.013 1.00 98.06 109 ASN A CA 1
ATOM 847 C C . ASN A 1 109 ? 2.047 -4.306 -7.089 1.00 98.06 109 ASN A C 1
ATOM 849 O O . ASN A 1 109 ? 1.347 -3.288 -7.109 1.00 98.06 109 ASN A O 1
ATOM 853 N N . LYS A 1 110 ? 1.742 -5.323 -6.271 1.00 97.94 110 LYS A N 1
ATOM 854 C CA . LYS A 1 110 ? 0.670 -5.297 -5.279 1.00 97.94 110 LYS A CA 1
ATOM 855 C C . LYS A 1 110 ? 1.134 -5.817 -3.926 1.00 97.94 110 LYS A C 1
ATOM 857 O O . LYS A 1 110 ? 1.659 -6.918 -3.800 1.00 97.94 110 LYS A O 1
ATOM 862 N N . LYS A 1 111 ? 0.797 -5.081 -2.865 1.00 98.38 111 LYS A N 1
ATOM 863 C CA . LYS A 1 111 ? 0.979 -5.545 -1.482 1.00 98.38 111 LYS A CA 1
ATOM 864 C C . LYS A 1 111 ? -0.226 -5.216 -0.622 1.00 98.38 111 LYS A C 1
ATOM 866 O O . LYS A 1 111 ? -0.985 -4.295 -0.918 1.00 98.38 111 LYS A O 1
ATOM 871 N N . SER A 1 112 ? -0.461 -5.997 0.428 1.00 98.00 112 SER A N 1
ATOM 872 C CA . SER A 1 112 ? -1.604 -5.796 1.322 1.00 98.00 112 SER A CA 1
ATOM 873 C C . SER A 1 112 ? -1.262 -6.133 2.766 1.00 98.00 112 SER A C 1
ATOM 875 O O . SER A 1 112 ? -0.497 -7.058 3.029 1.00 98.00 112 SER A O 1
ATOM 877 N N . ILE A 1 113 ? -1.853 -5.387 3.694 1.00 97.94 113 ILE A N 1
ATOM 878 C CA . ILE A 1 113 ? -1.782 -5.609 5.139 1.00 97.94 113 ILE A CA 1
ATOM 879 C C . ILE A 1 113 ? -3.185 -5.499 5.746 1.00 97.94 113 ILE A C 1
ATOM 881 O O . ILE A 1 113 ? -4.084 -4.897 5.162 1.00 97.94 113 ILE A O 1
ATOM 885 N N . SER A 1 114 ? -3.393 -6.102 6.915 1.00 96.56 114 SER A N 1
ATOM 886 C CA . SER A 1 114 ? -4.657 -5.994 7.653 1.00 96.56 114 SER A CA 1
ATOM 887 C C . SER A 1 114 ? -4.576 -4.902 8.712 1.00 96.56 114 SER A C 1
ATOM 889 O O . SER A 1 114 ? -3.551 -4.759 9.375 1.00 96.56 114 SER A O 1
ATOM 891 N N . MET A 1 115 ? -5.677 -4.187 8.909 1.00 94.50 115 MET A N 1
ATOM 892 C CA . MET A 1 115 ? -5.830 -3.192 9.966 1.00 94.50 115 MET A CA 1
ATOM 893 C C . MET A 1 115 ? -7.246 -3.219 10.552 1.00 94.50 115 MET A C 1
ATOM 895 O O . MET A 1 115 ? -8.152 -3.839 9.994 1.00 94.50 115 MET A O 1
ATOM 899 N N . GLU A 1 116 ? -7.445 -2.547 11.680 1.00 93.25 116 GLU A N 1
ATOM 900 C CA . GLU A 1 116 ? -8.732 -2.459 12.368 1.00 93.25 116 GLU A CA 1
ATOM 901 C C . GLU A 1 116 ? -9.049 -1.003 12.732 1.00 93.25 116 GLU A C 1
ATOM 903 O O . GLU A 1 116 ? -8.220 -0.310 13.321 1.00 93.25 116 GLU A O 1
ATOM 908 N N . ILE A 1 117 ? -10.247 -0.537 12.378 1.00 92.44 117 ILE A N 1
ATOM 909 C CA . ILE A 1 117 ? -10.784 0.749 12.837 1.00 92.44 117 ILE A CA 1
ATOM 910 C C . ILE A 1 117 ? -11.633 0.476 14.073 1.00 92.44 117 ILE A C 1
ATOM 912 O O . ILE A 1 117 ? -12.527 -0.373 14.040 1.00 92.44 117 ILE A O 1
ATOM 916 N N . VAL A 1 118 ? -11.360 1.200 15.152 1.00 89.81 118 VAL A N 1
ATOM 917 C CA . VAL A 1 118 ? -12.094 1.113 16.419 1.00 89.81 118 VAL A CA 1
ATOM 918 C C . VAL A 1 118 ? -12.477 2.509 16.888 1.00 89.81 118 VAL A C 1
ATOM 920 O O . VAL A 1 118 ? -11.774 3.470 16.588 1.00 89.81 118 VAL A O 1
ATOM 923 N N . THR A 1 119 ? -13.542 2.633 17.673 1.00 84.81 119 THR A N 1
ATOM 924 C CA . THR A 1 119 ? -13.743 3.831 18.495 1.00 84.81 119 THR A CA 1
ATOM 925 C C . THR A 1 119 ? -12.986 3.652 19.803 1.00 84.81 119 THR A C 1
ATOM 927 O O . THR A 1 119 ? -13.147 2.636 20.489 1.00 84.81 119 THR A O 1
ATOM 930 N N . ILE A 1 120 ? -12.152 4.632 20.143 1.00 75.88 120 ILE A N 1
ATOM 931 C CA . ILE A 1 120 ? -11.513 4.728 21.455 1.00 75.88 120 ILE A CA 1
ATOM 932 C C . ILE A 1 120 ? -12.342 5.674 22.318 1.00 75.88 120 ILE A C 1
ATOM 934 O O . ILE A 1 120 ? -12.437 6.866 22.024 1.00 75.88 120 ILE A O 1
ATOM 938 N N . SER A 1 121 ? -12.926 5.146 23.392 1.00 73.38 121 SER A N 1
ATOM 939 C CA . SER A 1 121 ? -13.668 5.930 24.380 1.00 73.38 121 SER A CA 1
ATOM 940 C C . SER A 1 121 ? -13.070 5.775 25.775 1.00 73.38 121 SER A C 1
ATOM 942 O O . SER A 1 121 ? -12.647 4.689 26.178 1.00 73.38 121 SER A O 1
ATOM 944 N N . PHE A 1 122 ? -13.061 6.878 26.520 1.00 72.25 122 PHE A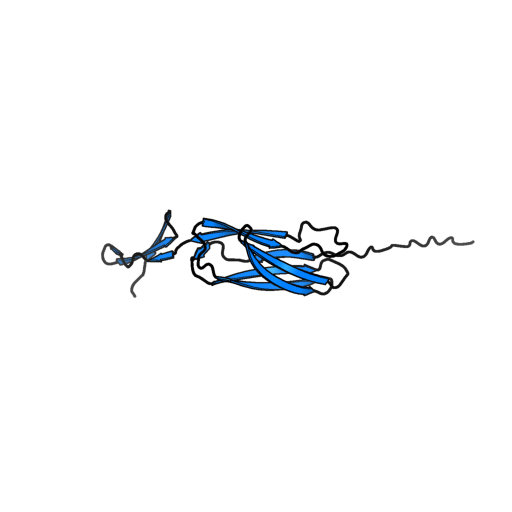 N 1
ATOM 945 C CA . PHE A 1 122 ? -12.662 6.925 27.924 1.00 72.25 122 PHE A CA 1
ATOM 946 C C . PHE A 1 122 ? -13.928 6.958 28.779 1.00 72.25 122 PHE A C 1
ATOM 948 O O . PHE A 1 122 ? -14.736 7.872 28.634 1.00 72.25 122 PHE A O 1
ATOM 955 N N . GLU A 1 123 ? -14.115 5.979 29.665 1.00 68.56 123 GLU A N 1
ATOM 956 C CA . GLU A 1 123 ? -15.320 5.907 30.519 1.00 68.56 123 GLU A CA 1
ATOM 957 C C . GLU A 1 123 ? -15.237 6.790 31.780 1.00 68.56 123 GLU A C 1
ATOM 959 O O . GLU A 1 123 ? -16.084 6.700 32.663 1.00 68.56 123 GLU A O 1
ATOM 964 N N . GLY A 1 124 ? -14.250 7.686 31.852 1.00 66.44 124 GLY A N 1
ATOM 965 C CA . GLY A 1 124 ? -13.991 8.505 33.034 1.00 66.44 124 GLY A CA 1
ATOM 966 C C . GLY A 1 124 ? -13.209 7.758 34.125 1.00 66.44 124 GLY A C 1
ATOM 967 O O . GLY A 1 124 ? -12.904 6.567 33.973 1.00 66.44 124 GLY A O 1
ATOM 968 N N . PRO A 1 125 ? -12.846 8.459 35.214 1.00 74.38 125 PRO A N 1
ATOM 969 C CA . PRO A 1 125 ? -12.131 7.862 36.329 1.00 74.38 125 PRO A CA 1
ATOM 970 C C . PRO A 1 125 ? -13.079 7.005 37.179 1.00 74.38 125 PRO A C 1
ATOM 972 O O . PRO A 1 125 ? -14.187 7.415 37.526 1.00 74.38 125 PRO A O 1
ATOM 975 N N . PHE A 1 126 ? -12.622 5.815 37.553 1.00 74.06 126 PHE A N 1
ATOM 976 C CA . PHE A 1 126 ? -13.257 4.948 38.540 1.00 74.06 126 PHE A CA 1
ATOM 977 C C . PHE A 1 126 ? -12.350 4.830 39.765 1.00 74.06 126 PHE A C 1
ATOM 979 O O . PHE A 1 126 ? -11.144 4.638 39.630 1.00 74.06 126 PHE A O 1
ATOM 986 N N . TYR A 1 127 ? -12.925 4.909 40.964 1.00 76.44 127 TYR A N 1
ATOM 987 C CA . TYR A 1 127 ? -12.171 4.826 42.214 1.00 76.44 127 TYR A CA 1
ATOM 988 C C . TYR A 1 127 ? -12.409 3.488 42.914 1.00 76.44 127 TYR A C 1
ATOM 990 O O . TYR A 1 127 ? -13.547 3.123 43.212 1.00 76.44 127 TYR A O 1
ATOM 998 N N . TRP A 1 128 ? -11.328 2.778 43.250 1.00 67.12 128 TRP A N 1
ATOM 999 C CA . TRP A 1 128 ? -11.383 1.577 44.090 1.00 67.12 128 TRP A CA 1
ATOM 1000 C C . TRP A 1 128 ? -10.326 1.648 45.184 1.00 67.12 128 TRP A C 1
ATOM 1002 O O . TRP A 1 128 ? -9.142 1.805 44.896 1.00 67.12 128 TRP A O 1
ATOM 1012 N N . ARG A 1 129 ? -10.753 1.550 46.449 1.00 80.94 129 ARG A N 1
ATOM 1013 C CA . ARG A 1 129 ? -9.885 1.732 47.631 1.00 80.94 129 ARG A CA 1
ATOM 1014 C C . ARG A 1 129 ? -9.019 2.999 47.555 1.00 80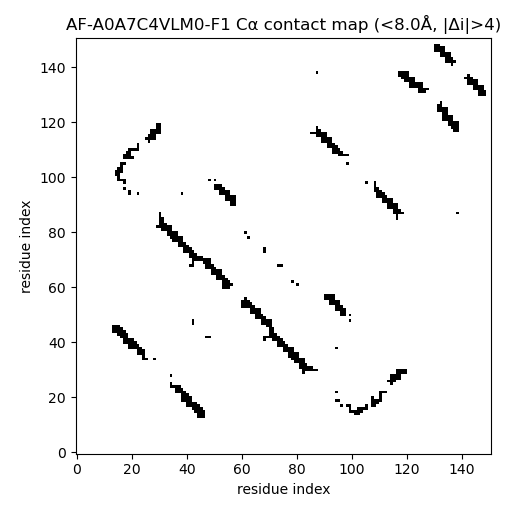.94 129 ARG A C 1
ATOM 1016 O O . ARG A 1 129 ? -7.832 2.957 47.858 1.00 80.94 129 ARG A O 1
ATOM 1023 N N . SER A 1 130 ? -9.621 4.108 47.125 1.00 77.25 130 SER A N 1
ATOM 1024 C CA . SER A 1 130 ? -8.957 5.415 46.987 1.00 77.25 130 SER A CA 1
ATOM 1025 C C . SER A 1 130 ? -7.831 5.475 45.944 1.00 77.25 130 SER A C 1
ATOM 1027 O O . SER A 1 130 ? -7.067 6.435 45.935 1.00 77.25 130 SER A O 1
ATOM 1029 N N . ILE A 1 131 ? -7.740 4.485 45.052 1.00 70.12 131 ILE A N 1
ATOM 1030 C CA . ILE A 1 131 ? -6.866 4.512 43.874 1.00 70.12 131 ILE A CA 1
ATOM 1031 C C . ILE A 1 131 ? -7.711 4.901 42.659 1.00 70.12 131 ILE A C 1
ATOM 1033 O O . ILE A 1 131 ? -8.828 4.398 42.503 1.00 70.12 131 ILE A O 1
ATOM 1037 N N . GLU A 1 132 ? -7.180 5.792 41.822 1.00 75.62 132 GLU A N 1
ATOM 1038 C CA . GLU A 1 132 ? -7.805 6.226 40.573 1.00 75.62 132 GLU A CA 1
ATOM 1039 C C . GLU A 1 132 ? -7.445 5.283 39.419 1.00 75.62 132 GLU A C 1
ATOM 1041 O O . GLU A 1 132 ? -6.275 4.990 39.156 1.00 75.62 132 GLU A O 1
ATOM 1046 N N . TYR A 1 133 ? -8.472 4.819 38.714 1.00 71.50 133 TYR A N 1
ATOM 1047 C CA . TYR A 1 133 ? -8.360 3.957 37.548 1.00 71.50 133 TYR A CA 1
ATOM 1048 C C . TYR A 1 133 ? -9.007 4.632 36.349 1.00 71.50 133 TYR A C 1
ATOM 1050 O O . TYR A 1 133 ? -10.105 5.173 36.459 1.00 71.50 133 TYR A O 1
ATOM 1058 N N . TRP A 1 134 ? -8.381 4.512 35.182 1.00 67.31 134 TRP A N 1
ATOM 1059 C CA . TRP A 1 134 ? -8.993 4.909 33.916 1.00 67.31 134 TRP A CA 1
ATOM 1060 C C . TRP A 1 134 ? -9.310 3.677 33.086 1.00 67.31 134 TRP A C 1
ATOM 1062 O O . TRP A 1 134 ? -8.442 2.831 32.848 1.00 67.31 134 TRP A O 1
ATOM 1072 N N . VAL A 1 135 ? -10.562 3.584 32.638 1.00 67.62 135 VAL A N 1
ATOM 1073 C CA . VAL A 1 135 ? -10.996 2.529 31.724 1.00 67.62 135 VAL A CA 1
ATOM 1074 C C . VAL A 1 135 ? -10.927 3.063 30.302 1.00 67.62 135 VAL A C 1
ATOM 1076 O O . VAL A 1 135 ? -11.659 3.979 29.922 1.00 67.62 135 VAL A O 1
ATOM 1079 N N . VAL A 1 136 ? -10.036 2.466 29.514 1.00 69.50 136 VAL A N 1
ATOM 1080 C CA . VAL A 1 136 ? -9.946 2.696 28.074 1.00 69.50 136 VAL A CA 1
ATOM 1081 C C . VAL A 1 136 ? -10.694 1.573 27.375 1.00 69.50 136 VAL A C 1
ATOM 1083 O O . VAL A 1 136 ? -10.382 0.391 27.567 1.00 69.50 136 VAL A O 1
ATOM 1086 N N . GLN A 1 137 ? -11.680 1.935 26.560 1.00 69.00 137 GLN A N 1
ATOM 1087 C CA . GLN A 1 137 ? -12.393 0.991 25.712 1.00 69.00 137 GLN A CA 1
ATOM 1088 C C . GLN A 1 137 ? -11.909 1.091 24.269 1.00 69.00 137 GLN A C 1
ATOM 1090 O O . GLN A 1 137 ? -11.790 2.183 23.719 1.00 69.00 137 GLN A O 1
ATOM 1095 N N . PHE A 1 138 ? -11.667 -0.068 23.658 1.00 67.31 138 PHE A N 1
ATOM 1096 C CA . PHE A 1 138 ? -11.398 -0.208 22.231 1.00 67.31 138 PHE A CA 1
ATOM 1097 C C . PHE A 1 138 ? -12.555 -0.995 21.605 1.00 67.31 138 PHE A C 1
ATOM 1099 O O . PHE A 1 138 ? -12.635 -2.226 21.740 1.00 67.31 138 PHE A O 1
ATOM 1106 N N . GLY A 1 139 ? -13.474 -0.280 20.953 1.00 65.94 139 GLY A N 1
ATOM 1107 C CA . GLY A 1 139 ? -14.713 -0.848 20.415 1.00 65.94 139 GLY A CA 1
ATOM 1108 C C . GLY A 1 139 ? -15.547 -1.601 21.467 1.00 65.94 139 GLY A C 1
ATOM 1109 O O . GLY A 1 139 ? -15.381 -1.445 22.675 1.00 65.94 139 GLY A O 1
ATOM 1110 N N . ARG A 1 140 ? -16.441 -2.493 21.019 1.00 59.56 140 ARG A N 1
ATOM 1111 C CA . ARG A 1 140 ? -17.366 -3.237 21.908 1.00 59.56 140 ARG A CA 1
ATOM 1112 C C . ARG A 1 140 ? -16.740 -4.355 22.760 1.00 59.56 140 ARG A C 1
ATOM 1114 O O . ARG A 1 140 ? -17.458 -4.962 23.552 1.00 59.56 140 ARG A O 1
ATOM 1121 N N . LYS A 1 141 ? -15.464 -4.718 22.565 1.00 53.38 141 LYS A N 1
ATOM 1122 C CA . LYS A 1 141 ? -14.920 -6.002 23.072 1.00 53.38 141 LYS A CA 1
ATOM 1123 C C . LYS A 1 141 ? -13.634 -5.926 23.894 1.00 53.38 141 LYS A C 1
ATOM 1125 O O . LYS A 1 141 ? -13.268 -6.943 24.478 1.00 53.38 141 LYS A O 1
ATOM 1130 N N . ARG A 1 142 ? -12.928 -4.795 23.951 1.00 60.81 142 ARG A N 1
ATOM 1131 C CA . ARG A 1 142 ? -11.633 -4.717 24.648 1.00 60.81 142 ARG A CA 1
ATOM 1132 C C . ARG A 1 142 ? -11.630 -3.567 25.646 1.00 60.81 142 ARG A C 1
ATOM 1134 O O . ARG A 1 142 ? -11.900 -2.430 25.278 1.00 60.81 142 ARG A O 1
ATOM 1141 N N . ARG A 1 14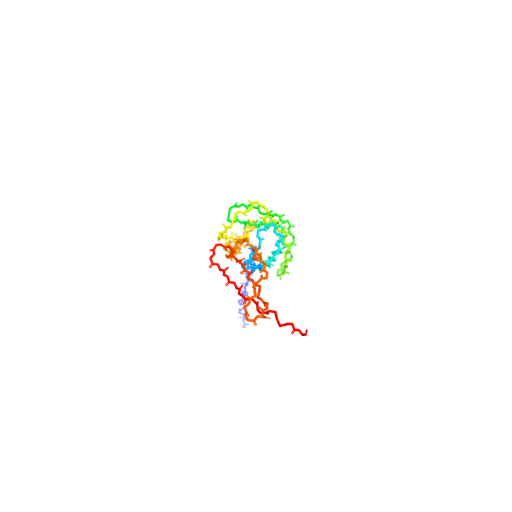3 ? -11.317 -3.882 26.905 1.00 61.94 143 ARG A N 1
ATOM 1142 C CA . ARG A 1 143 ? -11.154 -2.925 28.005 1.00 61.94 143 ARG A CA 1
ATOM 1143 C C . ARG A 1 143 ? -9.736 -3.052 28.540 1.00 61.94 143 ARG A C 1
ATOM 1145 O O . ARG A 1 143 ? -9.310 -4.163 28.846 1.00 61.94 143 ARG A O 1
ATOM 1152 N N . ALA A 1 144 ? -9.025 -1.941 28.649 1.00 60.38 144 ALA A N 1
ATOM 1153 C CA . ALA A 1 144 ? -7.779 -1.862 29.396 1.00 60.38 144 ALA A CA 1
ATOM 1154 C C . ALA A 1 144 ? -8.001 -0.941 30.596 1.00 60.38 144 ALA A C 1
ATOM 1156 O O . ALA A 1 144 ? -8.630 0.108 30.469 1.00 60.38 144 ALA A O 1
ATOM 1157 N N . ILE A 1 145 ? -7.507 -1.355 31.760 1.00 61.22 145 ILE A N 1
ATOM 1158 C CA . ILE A 1 145 ? -7.537 -0.556 32.983 1.00 61.22 145 ILE A CA 1
ATOM 1159 C C . ILE A 1 145 ? -6.112 -0.069 33.212 1.00 61.22 145 ILE A C 1
ATOM 1161 O O . ILE A 1 145 ? -5.207 -0.886 33.381 1.00 61.22 145 ILE A O 1
ATOM 1165 N N . CYS A 1 146 ? -5.910 1.245 33.187 1.00 63.06 146 CYS A N 1
ATOM 1166 C CA . CYS A 1 146 ? -4.631 1.849 33.538 1.00 63.06 146 CYS A CA 1
ATOM 1167 C C . CYS A 1 146 ? -4.689 2.359 34.983 1.00 63.06 146 CYS A C 1
ATOM 1169 O O . CYS A 1 146 ? -5.662 3.009 35.373 1.00 63.06 146 CYS A O 1
ATOM 1171 N N . LEU A 1 147 ? -3.652 2.050 35.763 1.00 58.06 147 LEU A N 1
ATOM 1172 C CA . LEU A 1 147 ? -3.418 2.625 37.085 1.00 58.06 147 LEU A CA 1
ATOM 1173 C C . LEU A 1 147 ? -2.768 3.996 36.906 1.00 58.06 147 LEU A C 1
ATOM 1175 O O . LEU A 1 147 ? -1.712 4.089 36.281 1.00 58.06 147 LEU A O 1
ATOM 1179 N N . VAL A 1 148 ? -3.348 5.037 37.494 1.00 62.66 148 VAL A N 1
ATOM 1180 C CA . VAL A 1 148 ? -2.643 6.310 37.663 1.00 62.66 148 VAL A CA 1
ATOM 1181 C C . VAL A 1 148 ? -2.132 6.344 39.099 1.00 62.66 148 VAL A C 1
ATOM 1183 O O . VAL A 1 148 ? -2.906 6.426 40.050 1.00 62.66 148 VAL A O 1
ATOM 1186 N N . SER A 1 149 ? -0.815 6.201 39.266 1.00 49.06 149 SER A N 1
ATOM 1187 C CA . SER A 1 149 ? -0.160 6.463 40.548 1.00 49.06 149 SER A CA 1
ATOM 1188 C C . SER A 1 149 ? -0.123 7.972 40.746 1.00 49.06 149 SER A C 1
ATOM 1190 O O . SER A 1 149 ? 0.599 8.660 40.027 1.00 49.06 149 SER A O 1
ATOM 1192 N N . ASN A 1 150 ? -0.880 8.483 41.712 1.00 54.59 150 ASN A N 1
ATOM 1193 C CA . ASN A 1 150 ? -0.682 9.847 42.188 1.00 54.59 150 ASN A CA 1
ATOM 1194 C C . ASN A 1 150 ? 0.659 9.892 42.939 1.00 54.59 150 ASN A C 1
ATOM 1196 O O . ASN A 1 150 ? 0.854 9.118 43.879 1.00 54.59 150 ASN A O 1
ATOM 1200 N N . TYR A 1 151 ? 1.591 10.726 42.467 1.00 52.72 151 TYR A N 1
ATOM 1201 C CA . TYR A 1 151 ? 2.709 11.207 43.285 1.00 52.72 151 TYR A CA 1
ATOM 1202 C C . TYR A 1 151 ? 2.189 12.187 44.337 1.00 52.72 151 TYR A C 1
ATOM 1204 O O . TYR A 1 151 ? 1.227 12.923 44.015 1.00 52.72 151 TYR A O 1
#

Solvent-accessible surface area (backbone atoms only — not comparable to full-atom values): 8915 Å² total; per-residue (Å²): 138,84,85,84,78,83,84,82,86,81,85,82,82,81,47,43,35,55,36,47,76,46,77,48,61,74,54,65,43,51,54,62,37,77,43,69,36,38,40,31,36,33,24,77,16,71,50,70,46,76,48,51,43,34,34,24,52,67,88,46,76,74,52,75,46,79,48,74,44,50,47,68,37,72,52,72,47,80,43,82,45,70,35,57,92,54,72,70,44,80,44,40,41,32,41,39,41,72,78,56,84,83,40,76,66,59,72,41,21,44,43,74,50,73,32,33,35,28,51,73,47,73,77,52,80,46,76,57,95,89,41,51,30,38,41,41,30,48,47,99,82,42,77,47,78,46,81,58,82,81,129

pLDDT: mean 87.51, std 14.23, range [44.78, 98.56]

Secondary structure (DSSP, 8-state):
----------PPPP---EEEEEEE--SEEETTSEEEEEEEEEE-SSS-EEEEEEEEETTEEEEEEEEEE-TT-EEEEEEEEE-TTPPSEEEEEEEEEPPPTT----SSSEEEEEEEEE-EEEEEEEEETTEEEEEEEETTTEEEEEEE---